Protein AF-A0A7J2R9H6-F1 (afdb_monomer_lite)

pLDDT: mean 81.53, std 14.78, range [45.53, 98.19]

Structure (mmCIF, N/CA/C/O backbone):
data_AF-A0A7J2R9H6-F1
#
_entry.id   AF-A0A7J2R9H6-F1
#
loop_
_atom_site.group_PDB
_atom_site.id
_atom_site.type_symbol
_atom_site.label_atom_id
_atom_site.label_alt_id
_atom_site.label_comp_id
_atom_site.label_asym_id
_atom_site.label_entity_id
_atom_site.label_seq_id
_atom_site.pdbx_PDB_ins_code
_atom_site.Cartn_x
_atom_site.Cartn_y
_atom_site.Cartn_z
_atom_site.occupancy
_atom_site.B_iso_or_equiv
_atom_site.auth_seq_id
_atom_site.auth_comp_id
_atom_site.auth_asym_id
_atom_site.auth_atom_id
_atom_site.pdbx_PDB_model_num
ATOM 1 N N . MET A 1 1 ? 4.363 24.761 -3.396 1.00 45.53 1 MET A N 1
ATOM 2 C CA . MET A 1 1 ? 4.063 24.223 -4.747 1.00 45.53 1 MET A CA 1
ATOM 3 C C . MET A 1 1 ? 5.285 24.283 -5.667 1.00 45.53 1 MET A C 1
ATOM 5 O O . MET A 1 1 ? 5.614 23.245 -6.217 1.00 45.53 1 MET A O 1
ATOM 9 N N . LYS A 1 2 ? 6.004 25.419 -5.772 1.00 48.59 2 LYS A N 1
ATOM 10 C CA . LYS A 1 2 ? 7.290 25.506 -6.504 1.00 48.59 2 LYS A CA 1
ATOM 11 C C . LYS A 1 2 ? 8.355 24.505 -6.014 1.00 48.59 2 LYS A C 1
ATOM 13 O O . LYS A 1 2 ? 8.905 23.803 -6.844 1.00 48.59 2 LYS A O 1
ATOM 18 N N . ASP A 1 3 ? 8.539 24.341 -4.701 1.00 60.97 3 ASP A N 1
ATOM 19 C CA . ASP A 1 3 ? 9.544 23.402 -4.151 1.00 60.97 3 ASP A CA 1
ATOM 20 C C . ASP A 1 3 ? 9.320 21.933 -4.524 1.00 60.97 3 ASP A C 1
ATOM 22 O O . ASP A 1 3 ? 10.272 21.189 -4.732 1.00 60.97 3 ASP A O 1
ATOM 26 N N . TYR A 1 4 ? 8.063 21.505 -4.639 1.00 50.78 4 TYR A N 1
ATOM 27 C CA . TYR A 1 4 ? 7.751 20.121 -4.994 1.00 50.78 4 TYR A CA 1
ATOM 28 C C . TYR A 1 4 ? 8.002 19.844 -6.481 1.00 50.78 4 TYR A C 1
ATOM 30 O O . TYR A 1 4 ? 8.453 18.760 -6.833 1.00 50.78 4 TYR A O 1
ATOM 38 N N . ILE A 1 5 ? 7.754 20.834 -7.347 1.00 61.38 5 ILE A N 1
ATOM 39 C CA . ILE A 1 5 ? 8.058 20.738 -8.780 1.00 61.38 5 ILE A CA 1
ATOM 40 C C . ILE A 1 5 ? 9.573 20.671 -8.980 1.00 61.38 5 ILE A C 1
ATOM 42 O O . ILE A 1 5 ? 10.038 19.767 -9.663 1.00 61.38 5 ILE A O 1
ATOM 46 N N . THR A 1 6 ? 10.339 21.538 -8.310 1.00 70.56 6 THR A N 1
ATOM 47 C CA . THR A 1 6 ? 11.808 21.503 -8.360 1.00 70.56 6 THR A CA 1
ATOM 48 C C . THR A 1 6 ? 12.357 20.167 -7.855 1.00 70.56 6 THR A C 1
ATOM 50 O O . THR A 1 6 ? 13.203 19.567 -8.510 1.00 70.56 6 THR A O 1
ATOM 53 N N . TYR A 1 7 ? 11.823 19.639 -6.746 1.00 65.44 7 TYR A N 1
ATOM 54 C CA . TYR A 1 7 ? 12.193 18.314 -6.243 1.00 65.44 7 TYR A CA 1
ATOM 55 C C . TYR A 1 7 ? 11.901 17.206 -7.266 1.00 65.44 7 TYR A C 1
ATOM 57 O O . TYR A 1 7 ? 12.760 16.365 -7.527 1.00 65.44 7 TYR A O 1
ATOM 65 N N . ILE A 1 8 ? 10.717 17.212 -7.890 1.00 57.75 8 ILE A N 1
ATOM 66 C CA . ILE A 1 8 ? 10.377 16.248 -8.945 1.00 57.75 8 ILE A CA 1
ATOM 67 C C . ILE A 1 8 ? 11.337 16.373 -10.134 1.00 57.75 8 ILE A C 1
ATOM 69 O O . ILE A 1 8 ? 11.801 15.356 -10.641 1.00 57.75 8 ILE A O 1
ATOM 73 N N . GLU A 1 9 ? 11.665 17.586 -10.573 1.00 61.72 9 GLU A N 1
ATOM 74 C CA . GLU A 1 9 ? 12.596 17.821 -11.682 1.00 61.72 9 GLU A CA 1
ATOM 75 C C . GLU A 1 9 ? 14.021 17.338 -11.368 1.00 61.72 9 GLU A C 1
ATOM 77 O O . GLU A 1 9 ? 14.682 16.757 -12.233 1.00 61.72 9 GLU A O 1
ATOM 82 N N . GLU A 1 10 ? 14.486 17.512 -10.129 1.00 68.25 10 GLU A N 1
ATOM 83 C CA . GLU A 1 10 ? 15.773 16.990 -9.659 1.00 68.25 10 GLU A CA 1
ATOM 84 C C . GLU A 1 10 ? 15.791 15.461 -9.625 1.00 68.25 10 GLU A C 1
ATOM 86 O O . GLU A 1 10 ? 16.734 14.845 -10.126 1.00 68.25 10 GLU A O 1
ATOM 91 N N . GLN A 1 11 ? 14.726 14.832 -9.118 1.00 58.81 11 GLN A N 1
ATOM 92 C CA . GLN A 1 11 ? 14.604 13.373 -9.141 1.00 58.81 11 GLN A CA 1
ATOM 93 C C . GLN A 1 11 ? 14.543 12.846 -10.581 1.00 58.81 11 GLN A C 1
ATOM 95 O O . GLN A 1 11 ? 15.250 11.900 -10.923 1.00 58.81 11 GLN A O 1
ATOM 100 N N . LEU A 1 12 ? 13.779 13.494 -11.467 1.00 55.91 12 LEU A N 1
ATOM 101 C CA . LEU A 1 12 ? 13.713 13.134 -12.887 1.00 55.91 12 LEU A CA 1
ATOM 102 C C . LEU A 1 12 ? 15.069 13.269 -13.587 1.00 55.91 12 LEU A C 1
ATOM 104 O O . LEU A 1 12 ? 15.369 12.461 -14.459 1.00 55.91 12 LEU A O 1
ATOM 108 N N . LYS A 1 13 ? 15.906 14.245 -13.218 1.00 61.47 13 LYS A N 1
ATOM 109 C CA . LYS A 1 13 ? 17.279 14.360 -13.736 1.00 61.47 13 LYS A CA 1
ATOM 110 C C . LYS A 1 13 ? 18.171 13.198 -13.307 1.00 61.47 13 LYS A C 1
ATOM 112 O O . LYS A 1 13 ? 18.951 12.722 -14.128 1.00 61.47 13 LYS A O 1
ATOM 117 N N . ILE A 1 14 ? 18.044 12.741 -12.062 1.00 58.41 14 ILE A N 1
ATOM 118 C CA . ILE A 1 14 ? 18.794 11.585 -11.549 1.00 58.41 14 ILE A CA 1
ATOM 119 C C . ILE A 1 14 ? 18.374 10.324 -12.312 1.00 58.41 14 ILE A C 1
ATOM 121 O O . ILE A 1 14 ? 19.224 9.629 -12.858 1.00 58.41 14 ILE A O 1
ATOM 125 N N . PHE A 1 15 ? 17.066 10.094 -12.457 1.00 54.22 15 PHE A N 1
ATOM 126 C CA . PHE A 1 15 ? 16.552 8.935 -13.190 1.00 54.22 15 PHE A CA 1
ATOM 127 C C . PHE A 1 15 ? 16.762 9.024 -14.705 1.00 54.22 15 PHE A C 1
ATOM 129 O O . PHE A 1 15 ? 16.883 7.992 -15.355 1.00 54.22 15 PHE A O 1
ATOM 136 N N . ARG A 1 16 ? 16.847 10.222 -15.297 1.00 57.38 16 ARG A N 1
ATOM 137 C CA . ARG A 1 16 ? 17.083 10.384 -16.742 1.00 57.38 16 ARG A CA 1
ATOM 138 C C . ARG A 1 16 ? 18.348 9.675 -17.196 1.00 57.38 16 ARG A C 1
ATOM 140 O O . ARG A 1 16 ? 18.309 9.029 -18.229 1.00 57.38 16 ARG A O 1
ATOM 147 N N . LYS A 1 17 ? 19.439 9.742 -16.434 1.00 56.94 17 LYS A N 1
ATOM 148 C CA . LYS A 1 17 ? 20.693 9.092 -16.835 1.00 56.94 17 LYS A CA 1
ATOM 149 C C . LYS A 1 17 ? 20.564 7.564 -16.923 1.00 56.94 17 LYS A C 1
ATOM 151 O O . LYS A 1 17 ? 21.199 6.957 -17.775 1.00 56.94 17 LYS A O 1
ATOM 156 N N . ASP A 1 18 ? 19.710 6.979 -16.087 1.00 54.22 18 ASP A N 1
ATOM 157 C CA . ASP A 1 18 ? 19.554 5.526 -15.961 1.00 54.22 18 ASP A CA 1
ATOM 158 C C . ASP A 1 18 ? 18.371 4.969 -16.780 1.00 54.22 18 ASP A C 1
ATOM 160 O O . ASP A 1 18 ? 18.277 3.763 -17.005 1.00 54.22 18 ASP A O 1
ATOM 164 N N . VAL A 1 19 ? 17.462 5.843 -17.230 1.00 57.69 19 VAL A N 1
ATOM 165 C CA . VAL A 1 19 ? 16.227 5.491 -17.958 1.00 57.69 19 VAL A CA 1
ATOM 166 C C . VAL A 1 19 ? 16.272 5.932 -19.430 1.00 57.69 19 VAL A C 1
ATOM 168 O O . VAL A 1 19 ? 15.475 5.449 -20.236 1.00 57.69 19 VAL A O 1
ATOM 171 N N . ASN A 1 20 ? 17.185 6.832 -19.817 1.00 66.00 20 ASN A N 1
ATOM 172 C CA . ASN A 1 20 ? 17.299 7.268 -21.207 1.00 66.00 20 ASN A CA 1
ATOM 173 C C . ASN A 1 20 ? 17.953 6.163 -22.049 1.00 66.00 20 ASN A C 1
ATOM 175 O O . ASN A 1 20 ? 19.130 5.851 -21.899 1.00 66.00 20 ASN A O 1
ATOM 179 N N . VAL A 1 21 ? 17.154 5.553 -22.922 1.00 66.81 21 VAL A N 1
ATOM 180 C CA . VAL A 1 21 ? 17.581 4.465 -23.821 1.00 66.81 21 VAL A CA 1
ATOM 181 C C . VAL A 1 21 ? 18.265 4.993 -25.088 1.00 66.81 21 VAL A C 1
ATOM 183 O O . VAL A 1 21 ? 18.753 4.201 -25.890 1.00 66.81 21 VAL A O 1
ATOM 186 N N . ILE A 1 22 ? 18.271 6.315 -25.277 1.00 71.88 22 ILE A N 1
ATOM 187 C CA . ILE A 1 22 ? 18.869 6.999 -26.424 1.00 71.88 22 ILE A CA 1
ATOM 188 C C . ILE A 1 22 ? 20.270 7.458 -26.033 1.00 71.88 22 ILE A C 1
ATOM 190 O O . ILE A 1 22 ? 20.441 8.190 -25.057 1.00 71.88 22 ILE A O 1
ATOM 194 N N . ASP A 1 23 ? 21.262 7.055 -26.819 1.00 71.06 23 ASP A N 1
ATOM 195 C CA . ASP A 1 23 ? 22.592 7.638 -26.761 1.00 71.06 23 ASP A CA 1
ATOM 196 C C . ASP A 1 23 ? 22.533 9.058 -27.334 1.00 71.06 23 ASP A C 1
ATOM 198 O O . ASP A 1 23 ? 22.311 9.239 -28.528 1.00 71.06 23 ASP A O 1
ATOM 202 N N . GLU A 1 24 ? 22.723 10.081 -26.504 1.00 74.75 24 GLU A N 1
ATOM 203 C CA . GLU A 1 24 ? 22.657 11.481 -26.947 1.00 74.75 24 GLU A CA 1
ATOM 204 C C . GLU A 1 24 ? 23.792 11.861 -27.917 1.00 74.75 24 GLU A C 1
ATOM 206 O O . GLU A 1 24 ? 23.660 12.839 -28.650 1.00 74.75 24 GLU A O 1
ATOM 211 N N . SER A 1 25 ? 24.896 11.104 -27.950 1.00 73.44 25 SER A N 1
ATOM 212 C CA . SER A 1 25 ? 26.048 11.409 -28.807 1.00 73.44 25 SER A CA 1
ATOM 213 C C . SER A 1 25 ? 25.838 11.003 -30.266 1.00 73.44 25 SER A C 1
ATOM 215 O O . SER A 1 25 ? 26.316 11.686 -31.171 1.00 73.44 25 SER A O 1
ATOM 217 N N . ILE A 1 26 ? 25.093 9.921 -30.488 1.00 77.62 26 ILE A N 1
ATOM 218 C CA . ILE A 1 26 ? 24.766 9.386 -31.818 1.00 77.62 26 ILE A CA 1
ATOM 219 C C . ILE A 1 26 ? 23.269 9.490 -32.138 1.00 77.62 26 ILE A C 1
ATOM 221 O O . ILE A 1 26 ? 22.864 9.225 -33.261 1.00 77.62 26 ILE A O 1
ATOM 225 N N . ASN A 1 27 ? 22.458 9.929 -31.172 1.00 80.12 27 ASN A N 1
ATOM 226 C CA . ASN A 1 27 ? 21.002 10.036 -31.244 1.00 80.12 27 ASN A CA 1
ATOM 227 C C . ASN A 1 27 ? 20.312 8.719 -31.657 1.00 80.12 27 ASN A C 1
ATOM 229 O O . ASN A 1 27 ? 19.331 8.722 -32.400 1.00 80.12 27 ASN A O 1
ATOM 233 N N . GLU A 1 28 ? 20.825 7.590 -31.161 1.00 77.94 28 GLU A N 1
ATOM 234 C CA . GLU A 1 28 ? 20.370 6.239 -31.506 1.00 77.94 28 GLU A CA 1
ATOM 235 C C . GLU A 1 28 ? 20.204 5.356 -30.264 1.00 77.94 28 GLU A C 1
ATOM 237 O O . GLU A 1 28 ? 20.811 5.580 -29.216 1.00 77.94 28 GLU A O 1
ATOM 242 N N . VAL A 1 29 ? 19.377 4.316 -30.385 1.00 78.75 29 VAL A N 1
ATOM 243 C CA . VAL A 1 29 ? 19.239 3.267 -29.367 1.00 78.75 29 VAL A CA 1
ATOM 244 C C . VAL A 1 29 ? 20.178 2.124 -29.731 1.00 78.75 29 VAL A C 1
ATOM 246 O O . VAL A 1 29 ? 20.003 1.481 -30.763 1.00 78.75 29 VAL A O 1
ATOM 249 N N . THR A 1 30 ? 21.162 1.838 -28.878 1.00 81.00 30 THR A N 1
ATOM 250 C CA . THR A 1 30 ? 22.117 0.749 -29.130 1.00 81.00 30 THR A CA 1
ATOM 251 C C . THR A 1 30 ? 21.703 -0.548 -28.426 1.00 81.00 30 THR A C 1
ATOM 253 O O . THR A 1 30 ? 21.077 -0.505 -27.359 1.00 81.00 30 THR A O 1
ATOM 256 N N . PRO A 1 31 ? 22.115 -1.728 -28.936 1.00 81.06 31 PRO A N 1
ATOM 257 C CA . PRO A 1 31 ? 21.868 -2.995 -28.250 1.00 81.06 31 PRO A CA 1
ATOM 258 C C . PRO A 1 31 ? 22.438 -3.049 -26.830 1.00 81.06 31 PRO A C 1
ATOM 260 O O . PRO A 1 31 ? 21.831 -3.635 -25.933 1.00 81.06 31 PRO A O 1
ATOM 263 N N . LEU A 1 32 ? 23.596 -2.419 -26.612 1.00 82.69 32 LEU A N 1
ATOM 264 C CA . LEU A 1 32 ? 24.226 -2.330 -25.297 1.00 82.69 32 LEU A CA 1
ATOM 265 C C . LEU A 1 32 ? 23.374 -1.507 -24.322 1.00 82.69 32 LEU A C 1
ATOM 267 O O . LEU A 1 32 ? 23.152 -1.952 -23.193 1.00 82.69 32 LEU A O 1
ATOM 271 N N . LEU A 1 33 ? 22.874 -0.345 -24.755 1.00 79.81 33 LEU A N 1
ATOM 272 C CA . LEU A 1 33 ? 21.996 0.496 -23.939 1.00 79.81 33 LEU A CA 1
ATOM 273 C C . LEU A 1 33 ? 20.700 -0.229 -23.604 1.00 79.81 33 LEU A C 1
ATOM 275 O O . LEU A 1 33 ? 20.328 -0.291 -22.438 1.00 79.81 33 LEU A O 1
ATOM 279 N N . LEU A 1 34 ? 20.072 -0.873 -24.588 1.00 82.19 34 LEU A N 1
ATOM 280 C CA . LEU A 1 34 ? 18.833 -1.607 -24.364 1.00 82.19 34 LEU A CA 1
ATOM 281 C C . LEU A 1 34 ? 19.006 -2.752 -23.352 1.00 82.19 34 LEU A C 1
ATOM 283 O O . LEU A 1 34 ? 18.194 -2.898 -22.438 1.00 82.19 34 LEU A O 1
ATOM 287 N N . ASN A 1 35 ? 20.080 -3.538 -23.474 1.00 81.38 35 ASN A N 1
ATOM 288 C CA . ASN A 1 35 ? 20.386 -4.611 -22.523 1.00 81.38 35 ASN A CA 1
ATOM 289 C C . ASN A 1 35 ? 20.687 -4.068 -21.119 1.00 81.38 35 ASN A C 1
ATOM 291 O O . ASN A 1 35 ? 20.253 -4.649 -20.124 1.00 81.38 35 ASN A O 1
ATOM 295 N N . THR A 1 36 ? 21.385 -2.934 -21.032 1.00 81.88 36 THR A N 1
ATOM 296 C CA . THR A 1 36 ? 21.672 -2.265 -19.757 1.00 81.88 36 THR A CA 1
ATOM 297 C C . THR A 1 36 ? 20.383 -1.761 -19.106 1.00 81.88 36 THR A C 1
ATOM 299 O O . THR A 1 36 ? 20.149 -2.025 -17.927 1.00 81.88 36 THR A O 1
ATOM 302 N N . SER A 1 37 ? 19.491 -1.129 -19.871 1.00 81.19 37 SER A N 1
ATOM 303 C CA . SER A 1 37 ? 18.186 -0.670 -19.387 1.00 81.19 37 SER A CA 1
ATOM 304 C C . SER A 1 37 ? 17.282 -1.828 -18.955 1.00 81.19 37 SER A C 1
ATOM 306 O O . SER A 1 37 ? 16.614 -1.721 -17.930 1.00 81.19 37 SER A O 1
ATOM 308 N N . LEU A 1 38 ? 17.299 -2.967 -19.657 1.00 80.62 38 LEU A N 1
ATOM 309 C CA . LEU A 1 38 ? 16.592 -4.189 -19.239 1.00 80.62 38 LEU A CA 1
ATOM 310 C C . LEU A 1 38 ? 17.155 -4.783 -17.933 1.00 80.62 38 LEU A C 1
ATOM 312 O O . LEU A 1 38 ? 16.397 -5.261 -17.080 1.00 80.62 38 LEU A O 1
ATOM 316 N N . ALA A 1 39 ? 18.474 -4.738 -17.737 1.00 79.19 39 ALA A N 1
ATOM 317 C CA . ALA A 1 39 ? 19.099 -5.181 -16.492 1.00 79.19 39 ALA A CA 1
ATOM 318 C C . ALA A 1 39 ? 18.717 -4.264 -15.314 1.00 79.19 39 ALA A C 1
ATOM 320 O O . ALA A 1 39 ? 18.272 -4.750 -14.270 1.00 79.19 39 ALA A O 1
ATOM 321 N N . ILE A 1 40 ? 18.799 -2.941 -15.504 1.00 79.69 40 ILE A N 1
ATOM 322 C CA . ILE A 1 40 ? 18.372 -1.933 -14.518 1.00 79.69 40 ILE A CA 1
ATOM 323 C C . ILE A 1 40 ? 16.882 -2.093 -14.197 1.00 79.69 40 ILE A C 1
ATOM 325 O O . ILE A 1 40 ? 16.501 -2.077 -13.023 1.00 79.69 40 ILE A O 1
ATOM 329 N N . TYR A 1 41 ? 16.049 -2.335 -15.215 1.00 83.44 41 TYR A N 1
ATOM 330 C CA . TYR A 1 41 ? 14.617 -2.584 -15.060 1.00 83.44 41 TYR A CA 1
ATOM 331 C C . TYR A 1 41 ? 14.318 -3.637 -13.995 1.00 83.44 41 TYR A C 1
ATOM 333 O O . TYR A 1 41 ? 13.502 -3.413 -13.096 1.00 83.44 41 TYR A O 1
ATOM 341 N N . THR A 1 42 ? 15.010 -4.772 -14.079 1.00 80.75 42 THR A N 1
ATOM 342 C CA . THR A 1 42 ? 14.808 -5.918 -13.188 1.00 80.75 42 THR A CA 1
ATOM 343 C C . THR A 1 42 ? 15.195 -5.590 -11.746 1.00 80.75 42 THR A C 1
ATOM 345 O O . THR A 1 42 ? 14.472 -5.946 -10.809 1.00 80.75 42 THR A O 1
ATOM 348 N N . VAL A 1 43 ? 16.304 -4.869 -11.556 1.00 79.81 43 VAL A N 1
ATOM 349 C CA . VAL A 1 43 ? 16.777 -4.441 -10.231 1.00 79.81 43 VAL A CA 1
ATOM 350 C C . VAL A 1 43 ? 15.785 -3.471 -9.591 1.00 79.81 43 VAL A C 1
ATOM 352 O O . VAL A 1 43 ? 15.350 -3.693 -8.460 1.00 79.81 43 VAL A O 1
ATOM 355 N N . VAL A 1 44 ? 15.367 -2.437 -10.325 1.00 80.44 44 VAL A N 1
ATOM 356 C CA . VAL A 1 44 ? 14.411 -1.433 -9.833 1.00 80.44 44 VAL A CA 1
ATOM 357 C C . VAL A 1 44 ? 13.051 -2.067 -9.547 1.00 80.44 44 VAL A C 1
ATOM 359 O O . VAL A 1 44 ? 12.471 -1.817 -8.493 1.00 80.44 44 VAL A O 1
ATOM 362 N N . SER A 1 45 ? 12.566 -2.953 -10.422 1.00 84.25 45 SER A N 1
ATOM 363 C CA . SER A 1 45 ? 11.309 -3.682 -10.210 1.00 84.25 45 SER A CA 1
ATOM 364 C C . SER A 1 45 ? 11.356 -4.526 -8.931 1.00 84.25 45 SER A C 1
ATOM 366 O O . SER A 1 45 ? 10.422 -4.507 -8.127 1.00 84.25 45 SER A O 1
ATOM 368 N N . SER A 1 46 ? 12.475 -5.215 -8.686 1.00 78.50 46 SER A N 1
ATOM 369 C CA . SER A 1 46 ? 12.676 -6.007 -7.468 1.00 78.50 46 SER A CA 1
ATOM 370 C C . SER A 1 46 ? 12.703 -5.129 -6.213 1.00 78.50 46 SER A C 1
ATOM 372 O O . SER A 1 46 ? 12.064 -5.466 -5.215 1.00 78.50 46 SER A O 1
ATOM 374 N N . ALA A 1 47 ? 13.380 -3.979 -6.269 1.00 79.69 47 ALA A N 1
ATOM 375 C CA . ALA A 1 47 ? 13.440 -3.023 -5.165 1.00 79.69 47 ALA A CA 1
ATOM 376 C C . ALA A 1 47 ? 12.061 -2.417 -4.845 1.00 79.69 47 ALA A C 1
ATOM 378 O O . ALA A 1 47 ? 11.648 -2.399 -3.684 1.00 79.69 47 ALA A O 1
ATOM 379 N N . LEU A 1 48 ? 11.314 -1.988 -5.868 1.00 82.31 48 LEU A N 1
ATOM 380 C CA . LEU A 1 48 ? 9.955 -1.463 -5.715 1.00 82.31 48 LEU A CA 1
ATOM 381 C C . LEU A 1 48 ? 9.000 -2.517 -5.139 1.00 82.31 48 LEU A C 1
ATOM 383 O O . LEU A 1 48 ? 8.198 -2.213 -4.256 1.00 82.31 48 LEU A O 1
ATOM 387 N N . ASN A 1 49 ? 9.114 -3.772 -5.583 1.00 87.31 49 ASN A N 1
ATOM 388 C CA . ASN A 1 49 ? 8.334 -4.876 -5.029 1.00 87.31 49 ASN A CA 1
ATOM 389 C C . ASN A 1 49 ? 8.674 -5.143 -3.559 1.00 87.31 49 ASN A C 1
ATOM 391 O O . ASN A 1 49 ? 7.766 -5.306 -2.742 1.00 87.31 49 ASN A O 1
ATOM 395 N N . ALA A 1 50 ? 9.959 -5.162 -3.200 1.00 82.00 50 ALA A N 1
ATOM 396 C CA . ALA A 1 50 ? 10.385 -5.328 -1.813 1.00 82.00 50 ALA A CA 1
ATOM 397 C C . ALA A 1 50 ? 9.829 -4.207 -0.919 1.00 82.00 50 ALA A C 1
ATOM 399 O O . ALA A 1 50 ? 9.273 -4.484 0.149 1.00 82.00 50 ALA A O 1
ATOM 400 N N . GLU A 1 51 ? 9.897 -2.957 -1.383 1.00 83.50 51 GLU A N 1
ATOM 401 C CA . GLU A 1 51 ? 9.353 -1.803 -0.668 1.00 83.50 51 GLU A CA 1
ATOM 402 C C . GLU A 1 51 ? 7.832 -1.891 -0.505 1.00 83.50 51 GLU A C 1
ATOM 404 O O . GLU A 1 51 ? 7.303 -1.685 0.591 1.00 83.50 51 GLU A O 1
ATOM 409 N N . TYR A 1 52 ? 7.118 -2.277 -1.565 1.00 91.75 52 TYR A N 1
ATOM 410 C CA . TYR A 1 52 ? 5.675 -2.489 -1.516 1.00 91.75 52 TYR A CA 1
ATOM 411 C C . TYR A 1 52 ? 5.294 -3.542 -0.468 1.00 91.75 52 TYR A C 1
ATOM 413 O O . TYR A 1 52 ? 4.402 -3.308 0.353 1.00 91.75 52 TYR A O 1
ATOM 421 N N . GLN A 1 53 ? 5.984 -4.689 -0.443 1.00 91.31 53 GLN A N 1
ATOM 422 C CA . GLN A 1 53 ? 5.714 -5.739 0.544 1.00 91.31 53 GLN A CA 1
ATOM 423 C C . GLN A 1 53 ? 6.042 -5.283 1.968 1.00 91.31 53 GLN A C 1
ATOM 425 O O . GLN A 1 53 ? 5.287 -5.587 2.896 1.00 91.31 53 GLN A O 1
ATOM 430 N N . ARG A 1 54 ? 7.120 -4.508 2.149 1.00 91.38 54 ARG A N 1
ATOM 431 C CA . ARG A 1 54 ? 7.474 -3.905 3.440 1.00 91.38 54 ARG A CA 1
ATOM 432 C C . ARG A 1 54 ? 6.351 -3.003 3.948 1.00 91.38 54 ARG A C 1
ATOM 434 O O . ARG A 1 54 ? 5.866 -3.215 5.058 1.00 91.38 54 ARG A O 1
ATOM 441 N N . LYS A 1 55 ? 5.874 -2.071 3.117 1.00 87.69 55 LYS A N 1
ATOM 442 C CA . LYS A 1 55 ? 4.784 -1.145 3.467 1.00 87.69 55 LYS A CA 1
ATOM 443 C C . LYS A 1 55 ? 3.459 -1.860 3.705 1.00 87.69 55 LYS A C 1
ATOM 445 O O . LYS A 1 55 ? 2.749 -1.553 4.659 1.00 87.69 55 LYS A O 1
ATOM 450 N N . LYS A 1 56 ? 3.152 -2.883 2.907 1.00 95.06 56 LYS A N 1
ATOM 451 C CA . LYS A 1 56 ? 1.978 -3.741 3.113 1.00 95.06 56 LYS A CA 1
ATOM 452 C C . LYS A 1 56 ? 2.029 -4.472 4.460 1.00 95.06 56 LYS A C 1
ATOM 454 O O . LYS A 1 56 ? 1.011 -4.554 5.149 1.00 95.06 56 LYS A O 1
ATOM 459 N N . LYS A 1 57 ? 3.192 -5.005 4.847 1.00 96.69 57 LYS A N 1
ATOM 460 C CA . LYS A 1 57 ? 3.390 -5.666 6.148 1.00 96.69 57 LYS A CA 1
ATOM 461 C C . LYS A 1 57 ? 3.258 -4.679 7.310 1.00 96.69 57 LYS A C 1
ATOM 463 O O . LYS A 1 57 ? 2.623 -5.010 8.311 1.00 96.69 57 LYS A O 1
ATOM 468 N N . GLU A 1 58 ? 3.841 -3.493 7.171 1.00 94.69 58 GLU A N 1
ATOM 469 C CA . GLU A 1 58 ? 3.772 -2.412 8.158 1.00 94.69 58 GLU A CA 1
ATOM 470 C C . GLU A 1 58 ? 2.316 -2.002 8.414 1.00 94.69 58 GLU A C 1
ATOM 472 O O . GLU A 1 58 ? 1.835 -2.123 9.540 1.00 94.69 58 GLU A O 1
ATOM 477 N N . LEU A 1 59 ? 1.574 -1.674 7.352 1.00 96.81 59 LEU A N 1
ATOM 478 C CA . LEU A 1 59 ? 0.147 -1.361 7.424 1.00 96.81 59 LEU A CA 1
ATOM 479 C C . LEU A 1 59 ? -0.658 -2.475 8.100 1.00 96.81 59 LEU A C 1
ATOM 481 O O . LEU A 1 59 ? -1.481 -2.206 8.970 1.00 96.81 59 LEU A O 1
ATOM 485 N N . ARG A 1 60 ? -0.424 -3.739 7.719 1.00 97.62 60 ARG A N 1
ATOM 486 C CA . ARG A 1 60 ? -1.139 -4.878 8.312 1.00 97.62 60 ARG A CA 1
ATOM 487 C C . ARG A 1 60 ? -0.877 -4.985 9.813 1.00 97.62 60 ARG A C 1
ATOM 489 O O . ARG A 1 60 ? -1.806 -5.243 10.569 1.00 97.62 60 ARG A O 1
ATOM 496 N N . THR A 1 61 ? 0.369 -4.782 10.235 1.00 97.81 61 THR A N 1
ATOM 497 C CA . THR A 1 61 ? 0.754 -4.805 11.652 1.00 97.81 61 THR A CA 1
ATOM 498 C C . THR A 1 61 ? 0.047 -3.697 12.428 1.00 97.81 61 THR A C 1
ATOM 500 O O . THR A 1 61 ? -0.602 -3.976 13.432 1.00 97.81 61 THR A O 1
ATOM 503 N N . VAL A 1 62 ? 0.110 -2.458 11.934 1.00 97.62 62 VAL A N 1
ATOM 504 C CA . VAL A 1 62 ? -0.537 -1.303 12.577 1.00 97.62 62 VAL A CA 1
ATOM 505 C C . VAL A 1 62 ? -2.053 -1.482 12.625 1.00 97.62 62 VAL A C 1
ATOM 507 O O . VAL A 1 62 ? -2.657 -1.246 13.665 1.00 97.62 62 VAL A O 1
ATOM 510 N N . ASN A 1 63 ? -2.670 -1.976 11.549 1.00 97.94 63 ASN A N 1
ATOM 511 C CA . ASN A 1 63 ? -4.105 -2.246 11.529 1.00 97.94 63 ASN A CA 1
ATOM 512 C C . ASN A 1 63 ? -4.497 -3.319 12.548 1.00 97.94 63 ASN A C 1
ATOM 514 O O . ASN A 1 63 ? -5.482 -3.143 13.250 1.00 97.94 63 ASN A O 1
ATOM 518 N N . ASN A 1 64 ? -3.724 -4.398 12.681 1.00 98.19 64 ASN A N 1
ATOM 519 C CA . ASN A 1 64 ? -3.992 -5.414 13.700 1.00 98.19 64 ASN A CA 1
ATOM 520 C C . ASN A 1 64 ? -3.906 -4.833 15.120 1.00 98.19 64 ASN A C 1
ATOM 522 O O . ASN A 1 64 ? -4.767 -5.121 15.947 1.00 98.19 64 ASN A O 1
ATOM 526 N N . ASN A 1 65 ? -2.904 -3.992 15.388 1.00 97.88 65 ASN A N 1
ATOM 527 C CA . ASN A 1 65 ? -2.757 -3.327 16.684 1.00 97.88 65 ASN A CA 1
ATOM 528 C C . ASN A 1 65 ? -3.931 -2.382 16.963 1.00 97.88 65 ASN A C 1
ATOM 530 O O . ASN A 1 65 ? -4.488 -2.404 18.059 1.00 97.88 65 ASN A O 1
ATOM 534 N N . PHE A 1 66 ? -4.351 -1.607 15.960 1.00 97.94 66 PHE A N 1
ATOM 535 C CA . PHE A 1 66 ? -5.528 -0.751 16.055 1.00 97.94 66 PHE A CA 1
ATOM 536 C C . PHE A 1 66 ? -6.802 -1.559 16.327 1.00 97.94 66 PHE A C 1
ATOM 538 O O . PHE A 1 66 ? -7.557 -1.188 17.217 1.00 97.94 66 PHE A O 1
ATOM 545 N N . GLN A 1 67 ? -7.037 -2.668 15.615 1.00 98.00 67 GLN A N 1
ATOM 546 C CA . GLN A 1 67 ? -8.212 -3.519 15.849 1.00 98.00 67 GLN A CA 1
ATOM 547 C C . GLN A 1 67 ? -8.200 -4.114 17.259 1.00 98.00 67 GLN A C 1
ATOM 549 O O . GLN A 1 67 ? -9.209 -4.055 17.948 1.00 98.00 67 GLN A O 1
ATOM 554 N N . SER A 1 68 ? -7.047 -4.600 17.731 1.00 97.94 68 SER A N 1
ATOM 555 C CA . SER A 1 68 ? -6.917 -5.107 19.102 1.00 97.94 68 SER A CA 1
ATOM 556 C C . SER A 1 68 ? -7.235 -4.029 20.140 1.00 97.94 68 SER A C 1
ATOM 558 O O . SER A 1 68 ? -7.960 -4.292 21.097 1.00 97.94 68 SER A O 1
ATOM 560 N N . TRP A 1 69 ? -6.708 -2.816 19.948 1.00 97.81 69 TRP A N 1
ATOM 561 C CA . TRP A 1 69 ? -6.999 -1.675 20.813 1.00 97.81 69 TRP A CA 1
ATOM 562 C C . TRP A 1 69 ? -8.486 -1.299 20.764 1.00 97.81 69 TRP A C 1
ATOM 564 O O . TRP A 1 69 ? -9.114 -1.094 21.801 1.00 97.81 69 TRP A O 1
ATOM 574 N N . TRP A 1 70 ? -9.068 -1.249 19.566 1.00 96.81 70 TRP A N 1
ATOM 575 C CA . TRP A 1 70 ? -10.468 -0.905 19.348 1.00 96.81 70 TRP A CA 1
ATOM 576 C C . TRP A 1 70 ? -11.410 -1.905 20.017 1.00 96.81 70 TRP A C 1
ATOM 578 O O . TRP A 1 70 ? -12.323 -1.495 20.730 1.00 96.81 70 TRP A O 1
ATOM 588 N N . ASP A 1 71 ? -11.165 -3.203 19.841 1.00 97.06 71 ASP A N 1
ATOM 589 C CA . ASP A 1 71 ? -11.972 -4.274 20.426 1.00 97.06 71 ASP A CA 1
ATOM 590 C C . ASP A 1 71 ? -11.918 -4.245 21.957 1.00 97.06 71 ASP A C 1
ATOM 592 O O . ASP A 1 71 ? -12.953 -4.362 22.622 1.00 97.06 71 ASP A O 1
ATOM 596 N N . GLU A 1 72 ? -10.730 -4.025 22.527 1.00 97.06 72 GLU A N 1
ATOM 597 C CA . GLU A 1 72 ? -10.554 -3.878 23.971 1.00 97.06 72 GLU A CA 1
ATOM 598 C C . GLU A 1 72 ? -11.376 -2.698 24.506 1.00 97.06 72 GLU A C 1
ATOM 600 O O . GLU A 1 72 ? -12.203 -2.868 25.411 1.00 97.06 72 GLU A O 1
ATOM 605 N N . LYS A 1 73 ? -11.203 -1.506 23.917 1.00 96.69 73 LYS A N 1
ATOM 606 C CA . LYS A 1 73 ? -11.945 -0.309 24.331 1.00 96.69 73 LYS A CA 1
ATOM 607 C C . LYS A 1 73 ? -13.445 -0.484 24.131 1.00 96.69 73 LYS A C 1
ATOM 609 O O . LYS A 1 73 ? -14.220 -0.130 25.016 1.00 96.69 73 LYS A O 1
ATOM 614 N N . TYR A 1 74 ? -13.864 -1.103 23.031 1.00 96.44 74 TYR A N 1
ATOM 615 C CA . TYR A 1 74 ? -15.272 -1.332 22.734 1.00 96.44 74 TYR A CA 1
ATOM 616 C C . TYR A 1 74 ? -15.934 -2.228 23.778 1.00 96.44 74 TYR A C 1
ATOM 618 O O . TYR A 1 74 ? -17.033 -1.923 24.238 1.00 96.44 74 TYR A O 1
ATOM 626 N N . ILE A 1 75 ? -15.273 -3.309 24.199 1.00 95.00 75 ILE A N 1
ATOM 627 C CA . ILE A 1 75 ? -15.804 -4.202 25.236 1.00 95.00 75 ILE A CA 1
ATOM 628 C C . ILE A 1 75 ? -15.940 -3.465 26.571 1.00 95.00 75 ILE A C 1
ATOM 630 O O . ILE A 1 75 ? -16.972 -3.604 27.235 1.00 95.00 75 ILE A O 1
ATOM 634 N N . ILE A 1 76 ? -14.934 -2.674 26.953 1.00 94.75 76 ILE A N 1
ATOM 635 C CA . ILE A 1 76 ? -14.955 -1.885 28.192 1.00 94.75 76 ILE A CA 1
ATOM 636 C C . ILE A 1 76 ? -16.118 -0.886 28.161 1.00 94.75 76 ILE A C 1
ATOM 638 O O . ILE A 1 76 ? -16.962 -0.892 29.061 1.00 94.75 76 ILE A O 1
ATOM 642 N N . THR A 1 77 ? -16.222 -0.084 27.099 1.00 94.69 77 THR A N 1
ATOM 643 C CA . THR A 1 77 ? -17.279 0.924 26.948 1.00 94.69 77 THR A CA 1
ATOM 644 C C . THR A 1 77 ? -18.660 0.277 26.855 1.00 94.69 77 THR A C 1
ATOM 646 O O . THR A 1 77 ? -19.588 0.720 27.529 1.00 94.69 77 THR A O 1
ATOM 649 N N . ARG A 1 78 ? -18.813 -0.832 26.119 1.00 94.31 78 ARG A N 1
ATOM 650 C CA . ARG A 1 78 ? -20.078 -1.579 26.043 1.00 94.31 78 ARG A CA 1
ATOM 651 C C . ARG A 1 78 ? -20.531 -2.065 27.416 1.00 94.31 78 ARG A C 1
ATOM 653 O O . ARG A 1 78 ? -21.701 -1.899 27.737 1.00 94.31 78 ARG A O 1
ATOM 660 N N . ARG A 1 79 ? -19.646 -2.670 28.216 1.00 93.50 79 ARG A N 1
ATOM 661 C CA . ARG A 1 79 ? -19.998 -3.172 29.559 1.00 93.50 79 ARG A CA 1
ATOM 662 C C . ARG A 1 79 ? -20.359 -2.041 30.521 1.00 93.50 79 ARG A C 1
ATOM 664 O O . ARG A 1 79 ? -21.221 -2.227 31.372 1.00 93.50 79 ARG A O 1
ATOM 671 N N . ARG A 1 80 ? -19.721 -0.876 30.368 1.00 94.00 80 ARG A N 1
ATOM 672 C CA . ARG A 1 80 ? -20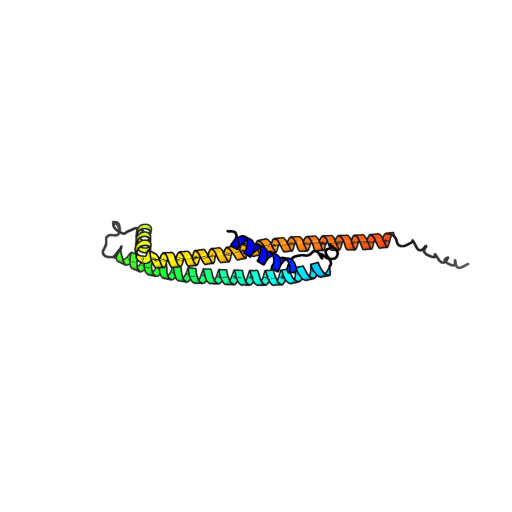.028 0.339 31.136 1.00 94.00 80 ARG A CA 1
ATOM 673 C C . ARG A 1 80 ? -21.406 0.906 30.785 1.00 94.00 80 ARG A C 1
ATOM 675 O O . ARG A 1 80 ? -22.155 1.264 31.686 1.00 94.00 80 ARG A O 1
ATOM 682 N N . LEU A 1 81 ? -21.723 1.005 29.494 1.00 93.25 81 LEU A N 1
ATOM 683 C CA . LEU A 1 81 ? -22.952 1.640 29.005 1.00 93.25 81 LEU A CA 1
ATOM 684 C C . LEU A 1 81 ? -24.169 0.706 29.024 1.00 93.25 81 LEU A C 1
ATOM 686 O O . LEU A 1 81 ? -25.279 1.153 29.295 1.00 93.25 81 LEU A O 1
ATOM 690 N N . ASN A 1 82 ? -23.956 -0.589 28.784 1.00 94.00 82 ASN A N 1
ATOM 691 C CA . ASN A 1 82 ? -24.977 -1.634 28.818 1.00 94.00 82 ASN A CA 1
ATOM 692 C C . ASN A 1 82 ? -24.627 -2.667 29.900 1.00 94.00 82 ASN A C 1
ATOM 694 O O . ASN A 1 82 ? -24.210 -3.781 29.564 1.00 94.00 82 ASN A O 1
ATOM 698 N N . PRO A 1 83 ? -24.752 -2.317 31.191 1.00 91.12 83 PRO A N 1
ATOM 699 C CA . PRO A 1 83 ? -24.505 -3.269 32.262 1.00 91.12 83 PRO A CA 1
ATOM 700 C C . PRO A 1 83 ? -25.553 -4.388 32.233 1.00 91.12 83 PRO A C 1
ATOM 702 O O . PRO A 1 83 ? -26.708 -4.163 31.869 1.00 91.12 83 PRO A O 1
ATOM 705 N N . ASP A 1 84 ? -25.177 -5.588 32.678 1.00 87.38 84 ASP A N 1
ATOM 706 C CA . ASP A 1 84 ? -26.073 -6.758 32.683 1.00 87.38 84 ASP A CA 1
ATOM 707 C C . ASP A 1 84 ? -27.308 -6.569 33.584 1.00 87.38 84 ASP A C 1
ATOM 709 O O . ASP A 1 84 ? -28.325 -7.237 33.408 1.00 87.38 84 ASP A O 1
ATOM 713 N N . SER A 1 85 ? -27.243 -5.623 34.526 1.00 89.44 85 SER A N 1
ATOM 714 C CA . SER A 1 85 ? -28.369 -5.212 35.367 1.00 89.44 85 SER A CA 1
ATOM 715 C C . SER A 1 85 ? -29.408 -4.353 34.634 1.00 89.44 85 SER A C 1
ATOM 717 O O . SER A 1 85 ? -30.531 -4.210 35.121 1.00 89.44 85 SER A O 1
ATOM 719 N N . ALA A 1 86 ? -29.072 -3.771 33.476 1.00 87.69 86 ALA A N 1
ATOM 720 C CA . ALA A 1 86 ? -29.983 -2.931 32.709 1.00 87.69 86 ALA A CA 1
ATOM 721 C C . ALA A 1 86 ? -30.900 -3.772 31.798 1.00 87.69 86 ALA A C 1
ATOM 723 O O . ALA A 1 86 ? -30.424 -4.673 31.098 1.00 87.69 86 ALA A O 1
ATOM 724 N N . PRO A 1 87 ? -32.208 -3.450 31.714 1.00 89.56 87 PRO A N 1
ATOM 725 C CA . PRO A 1 87 ? -33.114 -4.099 30.772 1.00 89.56 87 PRO A CA 1
ATOM 726 C C . PRO A 1 87 ? -32.623 -3.961 29.328 1.00 89.56 87 PRO A C 1
ATOM 728 O O . PRO A 1 87 ? -32.316 -2.856 28.880 1.00 89.56 87 PRO A O 1
ATOM 731 N N . LYS A 1 88 ? -32.644 -5.062 28.566 1.00 87.88 88 LYS A N 1
ATOM 732 C CA . LYS A 1 88 ? -32.169 -5.103 27.169 1.00 87.88 88 LYS A CA 1
ATOM 733 C C . LYS A 1 88 ? -32.821 -4.063 26.253 1.00 87.88 88 LYS A C 1
ATOM 735 O O . LYS A 1 88 ? -32.177 -3.577 25.336 1.00 87.88 88 LYS A O 1
ATOM 740 N N . ALA A 1 89 ? -34.076 -3.689 26.511 1.00 88.38 89 ALA A N 1
ATOM 741 C CA . ALA A 1 89 ? -34.788 -2.667 25.738 1.00 88.38 89 ALA A CA 1
ATOM 742 C C . ALA A 1 89 ? -34.182 -1.254 25.864 1.00 88.38 89 ALA A C 1
ATOM 744 O O . ALA A 1 89 ? -34.485 -0.391 25.050 1.00 88.38 89 ALA A O 1
ATOM 745 N N . LYS A 1 90 ? -33.350 -1.013 26.885 1.00 89.69 90 LYS A N 1
ATOM 746 C CA . LYS A 1 90 ? -32.646 0.257 27.112 1.00 89.69 90 LYS A CA 1
ATOM 747 C C . LYS A 1 90 ? -31.175 0.200 26.702 1.00 89.69 90 LYS A C 1
ATOM 749 O O . LYS A 1 90 ? -30.442 1.145 26.971 1.00 89.69 90 LYS A O 1
ATOM 754 N N . TRP A 1 91 ? -30.726 -0.913 26.124 1.00 92.62 91 TRP A N 1
ATOM 755 C CA . TRP A 1 91 ? -29.342 -1.042 25.700 1.00 92.62 91 TRP A CA 1
ATOM 756 C C . TRP A 1 91 ? -29.064 -0.104 24.535 1.00 92.62 91 TRP A C 1
ATOM 758 O O . TRP A 1 91 ? -29.789 -0.106 23.541 1.00 92.62 91 TRP A O 1
ATOM 768 N N . LEU A 1 92 ? -27.973 0.645 24.651 1.00 92.44 92 LEU A N 1
ATOM 769 C CA . LEU A 1 92 ? -27.443 1.427 23.550 1.00 92.44 92 LEU A CA 1
ATOM 770 C C . LEU A 1 92 ? -27.043 0.504 22.405 1.00 92.44 92 LEU A C 1
ATOM 772 O O . LEU A 1 92 ? -26.504 -0.595 22.602 1.00 92.44 92 LEU A O 1
ATOM 776 N N . SER A 1 93 ? -27.301 0.981 21.198 1.00 94.31 93 SER A N 1
ATOM 777 C CA . SER A 1 93 ? -26.918 0.316 19.966 1.00 94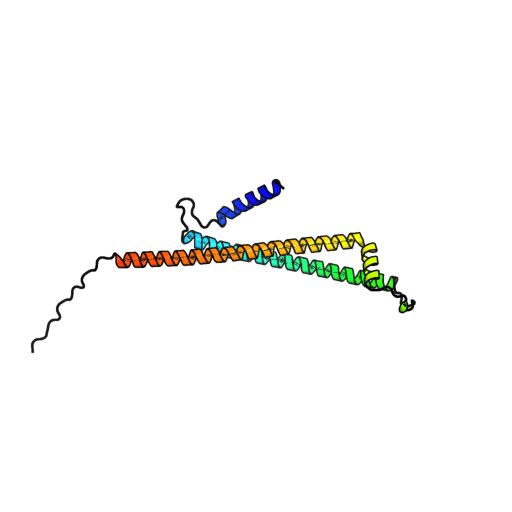.31 93 SER A CA 1
ATOM 778 C C . SER A 1 93 ? -25.400 0.322 19.775 1.00 94.31 93 SER A C 1
ATOM 780 O O . SER A 1 93 ? -24.656 1.099 20.377 1.00 94.31 93 SER A O 1
ATOM 782 N N . LYS A 1 94 ? -24.919 -0.530 18.862 1.00 93.75 94 LYS A N 1
ATOM 783 C CA . LYS A 1 94 ? -23.502 -0.554 18.476 1.00 93.75 94 LYS A CA 1
ATOM 784 C C . LYS A 1 94 ? -23.009 0.827 18.022 1.00 93.75 94 LYS A C 1
ATOM 786 O O . LYS A 1 94 ? -21.927 1.230 18.431 1.00 93.75 94 LYS A O 1
ATOM 791 N N . GLY A 1 95 ? -23.800 1.545 17.223 1.00 95.25 95 GLY A N 1
ATOM 792 C CA . GLY A 1 95 ? -23.421 2.861 16.700 1.00 95.25 95 GLY A CA 1
ATOM 793 C C . GLY A 1 95 ? -23.280 3.928 17.788 1.00 95.25 95 GLY A C 1
ATOM 794 O O . GLY A 1 95 ? -22.345 4.726 17.742 1.00 95.25 95 GLY A O 1
ATOM 795 N N . GLU A 1 96 ? -24.154 3.915 18.795 1.00 94.44 96 GLU A N 1
ATOM 796 C CA . GLU A 1 96 ? -24.075 4.833 19.941 1.00 94.44 96 GLU A CA 1
ATOM 797 C C . GLU A 1 96 ? -22.841 4.549 20.801 1.00 94.44 96 GLU A C 1
ATOM 799 O O . GLU A 1 96 ? -22.097 5.471 21.127 1.00 94.44 96 GLU A O 1
ATOM 804 N N . ILE A 1 97 ? -22.555 3.272 21.080 1.00 94.88 97 ILE A N 1
ATOM 805 C CA . ILE A 1 97 ? -21.355 2.862 21.826 1.00 94.88 97 ILE A CA 1
ATOM 806 C C . ILE A 1 97 ? -20.080 3.276 21.081 1.00 94.88 97 ILE A C 1
ATOM 808 O O . ILE A 1 97 ? -19.154 3.801 21.691 1.00 94.88 97 ILE A O 1
ATOM 812 N N . GLU A 1 98 ? -20.015 3.066 19.763 1.00 94.88 98 GLU A N 1
ATOM 813 C CA . GLU A 1 98 ? -18.859 3.495 18.968 1.00 94.88 98 GLU A CA 1
ATOM 814 C C . GLU A 1 98 ? -18.710 5.020 18.917 1.00 94.88 98 GLU A C 1
ATOM 816 O O . GLU A 1 98 ? -17.592 5.525 18.826 1.00 94.88 98 GLU A O 1
ATOM 821 N N . SER A 1 99 ? -19.819 5.762 18.937 1.00 95.06 99 SER A N 1
ATOM 822 C CA . SER A 1 99 ? -19.795 7.229 18.944 1.00 95.06 99 SER A CA 1
ATOM 823 C C . SER A 1 99 ? -19.247 7.753 20.266 1.00 95.06 99 SER A C 1
ATOM 825 O O . SER A 1 99 ? -18.366 8.610 20.259 1.00 95.06 99 SER A O 1
ATOM 827 N N . GLU A 1 100 ? -19.692 7.170 21.380 1.00 95.00 100 GLU A N 1
ATOM 828 C CA . GLU A 1 100 ? -19.167 7.476 22.709 1.00 95.00 100 GLU A CA 1
ATOM 829 C C . GLU A 1 100 ? -17.682 7.116 22.816 1.00 95.00 100 GLU A C 1
ATOM 831 O O . GLU A 1 100 ? -16.877 7.911 23.287 1.00 95.00 100 GLU A O 1
ATOM 836 N N . LEU A 1 101 ? -17.281 5.956 22.291 1.00 95.31 101 LEU A N 1
ATOM 837 C CA . LEU A 1 101 ? -15.884 5.527 22.282 1.00 95.31 101 LEU A CA 1
ATOM 838 C C . LEU A 1 101 ? -14.992 6.461 21.449 1.00 95.31 101 LEU A C 1
ATOM 840 O O . LEU A 1 101 ? -13.890 6.801 21.877 1.00 95.31 101 LEU A O 1
ATOM 844 N N . ARG A 1 102 ? -15.465 6.925 20.283 1.00 94.62 102 ARG A N 1
ATOM 845 C CA . ARG A 1 102 ? -14.755 7.931 19.470 1.00 94.62 102 ARG A CA 1
ATOM 846 C C . ARG A 1 102 ? -14.664 9.287 20.158 1.00 94.62 102 ARG A C 1
ATOM 848 O O . ARG A 1 102 ? -13.716 10.020 19.897 1.00 94.62 102 ARG A O 1
ATOM 855 N N . TYR A 1 103 ? -15.645 9.638 20.982 1.00 95.00 103 TYR A N 1
ATOM 856 C CA . TYR A 1 103 ? -15.615 10.865 21.764 1.00 95.00 103 TYR A CA 1
ATOM 857 C C . TYR A 1 103 ? -14.622 10.753 22.931 1.00 95.00 103 TYR A C 1
ATOM 859 O O . TYR A 1 103 ? -13.761 11.618 23.080 1.00 95.00 103 TYR A O 1
ATOM 867 N N . GLU A 1 104 ? -14.691 9.658 23.692 1.00 96.06 104 GLU A N 1
ATOM 868 C CA . GLU A 1 104 ? -13.852 9.378 24.865 1.00 96.06 104 GLU A CA 1
ATOM 869 C C . GLU A 1 104 ? -12.365 9.253 24.489 1.00 96.06 104 GLU A C 1
ATOM 871 O O . GLU A 1 104 ? -11.518 9.893 25.106 1.00 96.06 104 GLU A O 1
ATOM 876 N N . TYR A 1 105 ? -12.050 8.502 23.428 1.00 96.38 105 TYR A N 1
ATOM 877 C CA . TYR A 1 105 ? -10.677 8.234 22.969 1.00 96.38 105 TYR A CA 1
ATOM 878 C C . TYR A 1 105 ? -10.329 8.991 21.684 1.00 96.38 105 TYR A C 1
ATOM 880 O O . TYR A 1 105 ? -9.622 8.482 20.810 1.00 96.38 105 TYR A O 1
ATOM 888 N N . LYS A 1 106 ? -10.867 10.205 21.518 1.00 96.31 106 LYS A N 1
ATOM 889 C CA . LYS A 1 106 ? -10.754 10.976 20.269 1.00 96.31 106 LYS A CA 1
ATOM 890 C C . LYS A 1 106 ? -9.313 11.147 19.800 1.00 96.31 106 LYS A C 1
ATOM 892 O O . LYS A 1 106 ? -9.048 11.043 18.603 1.00 96.31 106 LYS A O 1
ATOM 897 N N . LYS A 1 107 ? -8.397 11.456 20.719 1.00 96.56 107 LYS A N 1
ATOM 898 C CA . LYS A 1 107 ? -7.005 11.765 20.384 1.00 96.56 107 LYS A CA 1
ATOM 899 C C . LYS A 1 107 ? -6.292 10.521 19.857 1.00 96.56 107 LYS A C 1
ATOM 901 O O . LYS A 1 107 ? -5.796 10.542 18.737 1.00 96.56 107 LYS A O 1
ATOM 906 N N . GLU A 1 108 ? -6.329 9.434 20.617 1.00 96.56 108 GLU A N 1
ATOM 907 C CA . GLU A 1 108 ? -5.718 8.156 20.259 1.00 96.56 108 GLU A CA 1
ATOM 908 C C . GLU A 1 108 ? -6.340 7.584 18.985 1.00 96.56 108 GLU A C 1
ATOM 910 O O . GLU A 1 108 ? -5.634 7.100 18.104 1.00 96.56 108 GLU A O 1
ATOM 915 N N . TYR A 1 109 ? -7.665 7.685 18.842 1.00 96.44 109 TYR A N 1
ATOM 916 C CA . TYR A 1 109 ? -8.348 7.265 17.624 1.00 96.44 109 TYR A CA 1
ATOM 917 C C . TYR A 1 109 ? -7.842 8.032 16.399 1.00 96.44 109 TYR A C 1
ATOM 919 O O . TYR A 1 109 ? -7.547 7.419 15.374 1.00 96.44 109 TYR A O 1
ATOM 927 N N . LEU A 1 110 ? -7.719 9.359 16.491 1.00 96.69 110 LEU A N 1
ATOM 928 C CA . LEU A 1 110 ? -7.189 10.173 15.397 1.00 96.69 110 LEU A CA 1
ATOM 929 C C . LEU A 1 110 ? -5.730 9.831 15.083 1.00 96.69 110 LEU A C 1
ATOM 931 O O . LEU A 1 110 ? -5.382 9.735 13.912 1.00 96.69 110 LEU A O 1
ATOM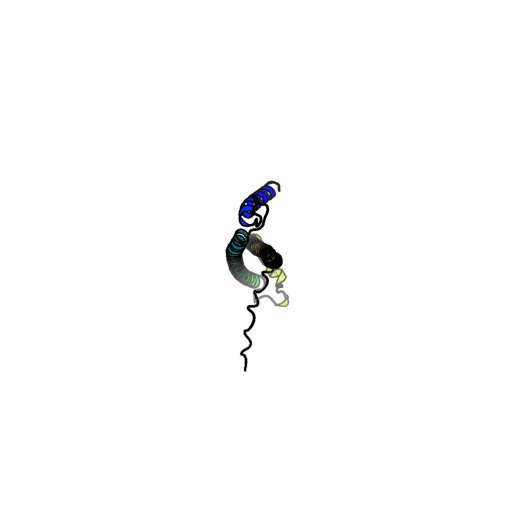 935 N N . GLU A 1 111 ? -4.893 9.593 16.093 1.00 96.94 111 GLU A N 1
ATOM 936 C CA . GLU A 1 111 ? -3.500 9.167 15.898 1.00 96.94 111 GLU A CA 1
ATOM 937 C C . GLU A 1 111 ? -3.415 7.834 15.138 1.00 96.94 111 GLU A C 1
ATOM 939 O O . GLU A 1 111 ? -2.679 7.727 14.151 1.00 96.94 111 GLU A O 1
ATOM 944 N N . TRP A 1 112 ? -4.226 6.842 15.522 1.00 97.25 112 TRP A N 1
ATOM 945 C CA . TRP A 1 112 ? -4.325 5.576 14.793 1.00 97.25 112 TRP A CA 1
ATOM 946 C C . TRP A 1 112 ? -4.807 5.769 13.358 1.00 97.25 112 TRP A C 1
ATOM 948 O O . TRP A 1 112 ? -4.227 5.197 12.435 1.00 97.25 112 TRP A O 1
ATOM 958 N N . ARG A 1 113 ? -5.860 6.571 13.155 1.00 96.75 113 ARG A N 1
ATOM 959 C CA . ARG A 1 113 ? -6.425 6.832 11.826 1.00 96.75 113 ARG A CA 1
ATOM 960 C C . ARG A 1 113 ? -5.422 7.511 10.906 1.00 96.75 113 ARG A C 1
ATOM 962 O O . ARG A 1 113 ? -5.205 7.004 9.813 1.00 96.75 113 ARG A O 1
ATOM 969 N N . ASN A 1 114 ? -4.766 8.567 11.377 1.00 96.81 114 ASN A N 1
ATOM 970 C CA . ASN A 1 114 ? -3.744 9.273 10.608 1.00 96.81 114 ASN A CA 1
ATOM 971 C C . ASN A 1 114 ? -2.603 8.326 10.219 1.00 96.81 114 ASN A C 1
ATOM 973 O O . ASN A 1 114 ? -2.239 8.249 9.053 1.00 96.81 114 ASN A O 1
ATOM 977 N N . THR A 1 115 ? -2.112 7.524 11.169 1.00 96.19 115 THR A N 1
ATOM 978 C CA . THR A 1 115 ? -1.036 6.555 10.903 1.00 96.19 115 THR A CA 1
ATOM 979 C C . THR A 1 115 ? -1.447 5.512 9.857 1.00 96.19 115 THR A C 1
ATOM 981 O O . THR A 1 115 ? -0.666 5.167 8.969 1.00 96.19 115 THR A O 1
ATOM 984 N N . LEU A 1 116 ? -2.673 4.988 9.946 1.00 97.19 116 LEU A N 1
ATOM 985 C CA . LEU A 1 116 ? -3.195 4.025 8.975 1.00 97.19 116 LEU A CA 1
ATOM 986 C C . LEU A 1 116 ? -3.354 4.645 7.587 1.00 97.19 116 LEU A C 1
ATOM 988 O O . LEU A 1 116 ? -2.974 4.018 6.597 1.00 97.19 116 LEU A O 1
ATOM 992 N N . ASP A 1 117 ? -3.890 5.860 7.520 1.00 96.00 117 ASP A N 1
ATOM 993 C CA . ASP A 1 117 ? -4.114 6.570 6.266 1.00 96.00 117 ASP A CA 1
ATOM 994 C C . ASP A 1 117 ? -2.766 6.913 5.593 1.00 96.00 117 ASP A C 1
ATOM 996 O O . ASP A 1 117 ? -2.601 6.672 4.395 1.00 96.00 117 ASP A O 1
ATOM 1000 N N . ASP A 1 118 ? -1.756 7.344 6.356 1.00 93.81 118 ASP A N 1
ATOM 1001 C CA . ASP A 1 118 ? -0.396 7.609 5.861 1.00 93.81 118 ASP A CA 1
ATOM 1002 C C . ASP A 1 118 ? 0.284 6.356 5.290 1.00 93.81 118 ASP A C 1
ATOM 1004 O O . ASP A 1 118 ? 0.913 6.391 4.221 1.00 93.81 118 ASP A O 1
ATOM 1008 N N . LEU A 1 119 ? 0.140 5.215 5.969 1.00 93.25 119 LEU A N 1
ATOM 1009 C CA . LEU A 1 119 ? 0.677 3.937 5.498 1.00 93.25 119 LEU A CA 1
ATOM 1010 C C . LEU A 1 119 ? -0.060 3.423 4.258 1.00 93.25 119 LEU A C 1
ATOM 1012 O O . LEU A 1 119 ? 0.578 2.892 3.343 1.00 93.25 119 LEU A O 1
ATOM 1016 N N . GLU A 1 120 ? -1.380 3.601 4.188 1.00 95.12 120 GLU A N 1
ATOM 1017 C CA . GLU A 1 120 ? -2.182 3.237 3.018 1.00 95.12 120 GLU A CA 1
ATOM 1018 C C . GLU A 1 120 ? -1.812 4.095 1.802 1.00 95.12 120 GLU A C 1
ATOM 1020 O O . GLU A 1 120 ? -1.629 3.560 0.701 1.00 95.12 120 GLU A O 1
ATOM 1025 N N . MET A 1 121 ? -1.627 5.405 2.001 1.00 93.12 121 MET A N 1
ATOM 1026 C CA . MET A 1 121 ? -1.141 6.326 0.971 1.00 93.12 121 MET A CA 1
ATOM 1027 C C . MET A 1 121 ? 0.257 5.932 0.492 1.00 93.12 121 MET A C 1
ATOM 1029 O O . MET A 1 121 ? 0.475 5.801 -0.714 1.00 93.12 121 MET A O 1
ATOM 1033 N N . SER A 1 122 ? 1.178 5.650 1.417 1.00 84.81 122 SER A N 1
ATOM 1034 C CA . SER A 1 122 ? 2.548 5.229 1.098 1.00 84.81 122 SER A CA 1
ATOM 1035 C C . SER A 1 122 ? 2.580 3.922 0.300 1.00 84.81 122 SER A C 1
ATOM 1037 O O . SER A 1 122 ? 3.232 3.833 -0.740 1.00 84.81 122 SER A O 1
ATOM 1039 N N . LYS A 1 123 ? 1.825 2.905 0.732 1.00 94.38 123 LYS A N 1
ATOM 1040 C CA . LYS A 1 123 ? 1.687 1.628 0.012 1.00 94.38 123 LYS A CA 1
ATOM 1041 C C . LYS A 1 123 ? 1.101 1.839 -1.389 1.00 94.38 123 LYS A C 1
ATOM 1043 O O . LYS A 1 123 ? 1.586 1.256 -2.359 1.00 94.38 123 LYS A O 1
ATOM 1048 N N . SER A 1 124 ? 0.060 2.664 -1.498 1.00 91.12 124 SER A N 1
ATOM 1049 C CA . SER A 1 124 ? -0.604 2.966 -2.770 1.00 91.12 124 SER A CA 1
ATOM 1050 C C . SER A 1 124 ? 0.309 3.715 -3.735 1.00 91.12 124 SER A C 1
ATOM 1052 O O . SER A 1 124 ? 0.272 3.452 -4.934 1.00 91.12 124 SER A O 1
ATOM 1054 N N . PHE A 1 125 ? 1.149 4.616 -3.229 1.00 90.00 125 PHE A N 1
ATOM 1055 C CA . PHE A 1 125 ? 2.143 5.321 -4.029 1.00 90.00 125 PHE A CA 1
ATOM 1056 C C . PHE A 1 125 ? 3.139 4.349 -4.673 1.00 90.00 125 PHE A C 1
ATOM 1058 O O . PHE A 1 125 ? 3.299 4.368 -5.892 1.00 90.00 125 PHE A O 1
ATOM 1065 N N . VAL A 1 126 ? 3.719 3.427 -3.895 1.00 84.94 126 VAL A N 1
ATOM 1066 C CA . VAL A 1 126 ? 4.649 2.415 -4.432 1.00 84.94 126 VAL A CA 1
ATOM 1067 C C . VAL A 1 126 ? 3.958 1.502 -5.451 1.00 84.94 126 VAL A C 1
ATOM 1069 O O . VAL A 1 126 ? 4.536 1.187 -6.487 1.00 84.94 126 VAL A O 1
ATOM 1072 N N . LEU A 1 127 ? 2.697 1.127 -5.213 1.00 90.56 127 LEU A N 1
ATOM 1073 C CA . LEU A 1 127 ? 1.924 0.331 -6.172 1.00 90.56 127 LEU A CA 1
ATOM 1074 C C . LEU A 1 127 ? 1.711 1.065 -7.506 1.00 90.56 127 LEU A C 1
ATOM 1076 O O . LEU A 1 127 ? 1.787 0.451 -8.569 1.00 90.56 127 LEU A O 1
ATOM 1080 N N . ARG A 1 128 ? 1.468 2.381 -7.470 1.00 87.38 128 ARG A N 1
ATOM 1081 C CA . ARG A 1 128 ? 1.368 3.198 -8.690 1.00 87.38 128 ARG A CA 1
ATOM 1082 C C . ARG A 1 128 ? 2.707 3.283 -9.419 1.00 87.38 128 ARG A C 1
ATOM 1084 O O . ARG A 1 128 ? 2.711 3.178 -10.642 1.00 87.38 128 ARG A O 1
ATOM 1091 N N . LEU A 1 129 ? 3.817 3.423 -8.689 1.00 84.94 129 LEU A N 1
ATOM 1092 C CA . LEU A 1 129 ? 5.159 3.398 -9.280 1.00 84.94 129 LEU A CA 1
ATOM 1093 C C . LEU A 1 129 ? 5.444 2.065 -9.976 1.00 84.94 129 LEU A C 1
ATOM 1095 O O . LEU A 1 129 ? 5.925 2.073 -11.103 1.00 84.94 129 LEU A O 1
ATOM 1099 N N . LEU A 1 130 ? 5.083 0.933 -9.361 1.00 87.44 130 LEU A N 1
ATOM 1100 C CA . LEU A 1 130 ? 5.178 -0.384 -10.001 1.00 87.44 130 LEU A CA 1
ATOM 1101 C C . LEU A 1 130 ? 4.378 -0.441 -11.309 1.00 87.44 130 LEU A C 1
ATOM 1103 O O . LEU A 1 130 ? 4.915 -0.859 -12.328 1.00 87.44 130 LEU A O 1
ATOM 1107 N N . GLY A 1 131 ? 3.136 0.053 -11.319 1.00 86.31 131 GLY A N 1
ATOM 1108 C CA . GLY A 1 131 ? 2.321 0.085 -12.540 1.00 86.31 131 GLY A CA 1
ATOM 1109 C C . GLY A 1 131 ? 2.897 0.979 -13.651 1.00 86.31 131 GLY A C 1
ATOM 1110 O O . GLY A 1 131 ? 2.806 0.651 -14.837 1.00 86.31 131 GLY A O 1
ATOM 1111 N N . GLN A 1 132 ? 3.526 2.101 -13.287 1.00 83.62 132 GLN A N 1
ATOM 1112 C CA . GLN A 1 132 ? 4.258 2.941 -14.241 1.00 83.62 132 GLN A CA 1
ATOM 1113 C C . GLN A 1 132 ? 5.510 2.231 -14.764 1.00 83.62 132 GLN A C 1
ATOM 1115 O O . GLN A 1 132 ? 5.772 2.256 -15.967 1.00 83.62 132 GLN A O 1
ATOM 1120 N N . TRP A 1 133 ? 6.244 1.550 -13.885 1.00 86.06 133 TRP A N 1
ATOM 1121 C CA . TRP A 1 133 ? 7.423 0.775 -14.253 1.00 86.06 133 TRP A CA 1
ATOM 1122 C C . TRP A 1 133 ? 7.063 -0.362 -15.217 1.00 86.06 133 TRP A C 1
ATOM 1124 O O . TRP A 1 133 ? 7.675 -0.477 -16.272 1.00 86.06 133 TRP A O 1
ATOM 1134 N N . ASP A 1 134 ? 5.977 -1.097 -14.979 1.00 84.94 134 ASP A N 1
ATOM 1135 C CA . ASP A 1 134 ? 5.489 -2.130 -15.907 1.00 84.94 134 ASP A CA 1
ATOM 1136 C C . ASP A 1 134 ? 5.195 -1.584 -17.314 1.00 84.94 134 ASP A C 1
ATOM 1138 O O . ASP A 1 134 ? 5.363 -2.280 -18.319 1.00 84.94 134 ASP A O 1
ATOM 1142 N N . THR A 1 135 ? 4.794 -0.315 -17.422 1.00 84.19 135 THR A N 1
ATOM 1143 C CA . THR A 1 135 ? 4.635 0.349 -18.724 1.00 84.19 135 THR A CA 1
ATOM 1144 C C . THR A 1 135 ? 5.988 0.563 -19.409 1.00 84.19 135 THR A C 1
ATOM 1146 O O . THR A 1 135 ? 6.094 0.362 -20.619 1.00 84.19 135 THR A O 1
ATOM 1149 N N . HIS A 1 136 ? 7.041 0.882 -18.654 1.00 81.56 136 HIS A N 1
ATOM 1150 C CA . HIS A 1 136 ? 8.404 0.986 -19.176 1.00 81.56 136 HIS A CA 1
ATOM 1151 C C . HIS A 1 136 ? 8.924 -0.359 -19.716 1.00 81.56 136 HIS A C 1
ATOM 1153 O O . HIS A 1 136 ? 9.517 -0.386 -20.792 1.00 81.56 136 HIS A O 1
ATOM 1159 N N . SER A 1 137 ? 8.607 -1.489 -19.068 1.00 82.50 137 SER A N 1
ATOM 1160 C CA . SER A 1 137 ? 8.931 -2.825 -19.607 1.00 82.50 137 SER A CA 1
ATOM 1161 C C . SER A 1 137 ? 8.346 -3.056 -21.000 1.00 82.50 137 SER A C 1
ATOM 1163 O O . SER A 1 137 ? 9.029 -3.557 -21.892 1.00 82.50 137 SER A O 1
ATOM 1165 N N . LYS A 1 138 ? 7.091 -2.646 -21.223 1.00 84.94 138 LYS A N 1
ATOM 1166 C CA . LYS A 1 138 ? 6.436 -2.769 -22.536 1.00 84.94 138 LYS A CA 1
ATOM 1167 C C . LYS A 1 138 ? 7.156 -1.948 -23.606 1.00 84.94 138 LYS A C 1
ATOM 1169 O O . LYS A 1 138 ? 7.303 -2.421 -24.733 1.00 84.94 138 LYS A O 1
ATOM 1174 N N . ILE A 1 139 ? 7.626 -0.751 -23.250 1.00 84.12 139 ILE A N 1
ATOM 1175 C CA . ILE A 1 139 ? 8.415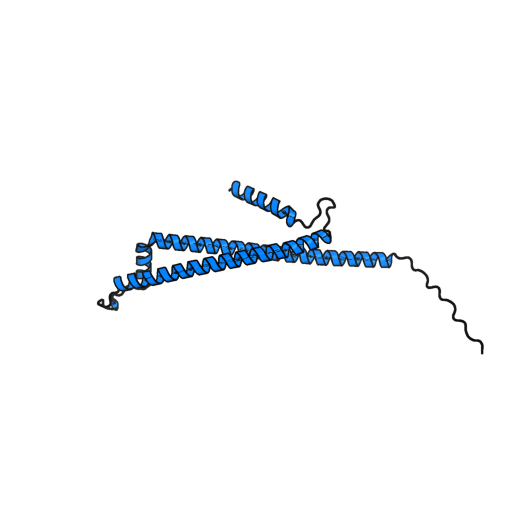 0.103 -24.147 1.00 84.12 139 ILE A CA 1
ATOM 1176 C C . ILE A 1 139 ? 9.740 -0.585 -24.491 1.00 84.12 139 ILE A C 1
ATOM 1178 O O . ILE A 1 139 ? 10.045 -0.735 -25.671 1.00 84.12 139 ILE A O 1
ATOM 1182 N N . LEU A 1 140 ? 10.483 -1.077 -23.493 1.00 84.19 140 LEU A N 1
ATOM 1183 C CA . LEU A 1 140 ? 11.754 -1.777 -23.716 1.00 84.19 140 LEU A CA 1
ATOM 1184 C C . LEU A 1 140 ? 11.582 -3.029 -24.591 1.00 84.19 140 LEU A C 1
ATOM 1186 O O . LEU A 1 140 ? 12.369 -3.247 -25.509 1.00 84.19 140 LEU A O 1
ATOM 1190 N N . ASN A 1 141 ? 10.522 -3.812 -24.373 1.00 85.69 141 ASN A N 1
ATOM 1191 C CA . ASN A 1 141 ? 10.212 -4.979 -25.205 1.00 85.69 141 ASN A CA 1
ATOM 1192 C C . ASN A 1 141 ? 9.893 -4.589 -26.655 1.00 85.69 141 ASN A C 1
ATOM 1194 O O . ASN A 1 141 ? 10.335 -5.260 -27.585 1.00 85.69 141 ASN A O 1
ATOM 1198 N N . THR A 1 142 ? 9.163 -3.489 -26.854 1.00 86.94 142 THR A N 1
ATOM 1199 C CA . THR A 1 142 ? 8.847 -2.970 -28.195 1.00 86.94 142 THR A CA 1
ATOM 1200 C C . THR A 1 142 ? 10.112 -2.496 -28.909 1.00 86.94 142 THR A C 1
ATOM 1202 O O . THR A 1 142 ? 10.336 -2.858 -30.060 1.00 86.94 142 THR A O 1
ATOM 1205 N N . LEU A 1 143 ? 10.979 -1.749 -28.217 1.00 85.31 143 LEU A N 1
ATOM 1206 C CA . LEU A 1 143 ? 12.271 -1.314 -28.758 1.00 85.31 143 LEU A CA 1
ATOM 1207 C C . LEU A 1 143 ? 13.166 -2.509 -29.108 1.00 85.31 143 LEU A C 1
ATOM 1209 O O . LEU A 1 143 ? 13.772 -2.525 -30.175 1.00 85.31 143 LEU A O 1
ATOM 1213 N N . SER A 1 144 ? 13.192 -3.542 -28.260 1.00 86.50 144 SER A N 1
ATOM 1214 C CA . SER A 1 144 ? 13.921 -4.786 -28.533 1.00 86.50 144 SER A CA 1
ATOM 1215 C C . SER A 1 144 ? 13.427 -5.479 -29.796 1.00 86.50 144 SER A C 1
ATOM 1217 O O . SER A 1 144 ? 14.229 -5.856 -30.650 1.00 86.50 144 SER A O 1
ATOM 1219 N N . TYR A 1 145 ? 12.108 -5.598 -29.951 1.00 87.69 145 TYR A N 1
ATOM 1220 C CA . TYR A 1 145 ? 11.500 -6.208 -31.128 1.00 87.69 145 TYR A CA 1
ATOM 1221 C C . TYR A 1 145 ? 11.784 -5.416 -32.413 1.00 87.69 145 TYR A C 1
ATOM 1223 O O . TYR A 1 145 ? 12.121 -6.006 -33.444 1.00 87.69 145 TYR A O 1
ATOM 1231 N N . ASN A 1 146 ? 11.688 -4.085 -32.353 1.00 86.25 146 ASN A N 1
ATOM 1232 C CA . ASN A 1 146 ? 11.984 -3.214 -33.490 1.00 86.25 146 ASN A CA 1
ATOM 1233 C C . ASN A 1 146 ? 13.450 -3.349 -33.911 1.00 86.25 146 ASN A C 1
ATOM 1235 O O . ASN A 1 146 ? 13.723 -3.626 -35.074 1.00 86.25 146 ASN A O 1
ATOM 1239 N N . MET A 1 147 ? 14.379 -3.286 -32.955 1.00 86.12 147 MET A N 1
ATOM 1240 C CA . MET A 1 147 ? 15.811 -3.433 -33.216 1.00 86.12 147 MET A CA 1
ATOM 1241 C C . MET A 1 147 ? 16.153 -4.809 -33.807 1.00 86.12 147 MET A C 1
ATOM 1243 O O . MET A 1 147 ? 16.931 -4.905 -34.751 1.00 86.12 147 MET A O 1
ATOM 1247 N N . GLN A 1 148 ? 15.535 -5.891 -33.319 1.00 85.38 148 GLN A N 1
ATOM 1248 C CA . GLN A 1 148 ? 15.689 -7.221 -33.927 1.00 85.38 148 GLN A CA 1
ATOM 1249 C C . GLN A 1 148 ? 15.166 -7.273 -35.368 1.00 85.38 148 GLN A C 1
ATOM 1251 O O . GLN A 1 148 ? 15.740 -7.965 -36.209 1.00 85.38 148 GLN A O 1
ATOM 1256 N N . SER A 1 149 ? 14.063 -6.580 -35.648 1.00 87.00 149 SER A N 1
ATOM 1257 C CA . SER A 1 149 ? 13.470 -6.527 -36.986 1.00 87.00 149 SER A CA 1
ATOM 1258 C C . SER A 1 149 ? 14.348 -5.731 -37.954 1.00 87.00 149 SER A C 1
ATOM 1260 O O . SER A 1 149 ? 14.560 -6.174 -39.081 1.00 87.00 149 SER A O 1
ATOM 1262 N N . GLU A 1 150 ? 14.912 -4.610 -37.503 1.00 83.31 150 GLU A N 1
ATOM 1263 C CA . GLU A 1 150 ? 15.856 -3.793 -38.272 1.00 83.31 150 GLU A CA 1
ATOM 1264 C C . GLU A 1 150 ? 17.159 -4.543 -38.562 1.00 83.31 150 GLU A C 1
ATOM 1266 O O . GLU A 1 150 ? 17.591 -4.585 -39.712 1.00 83.31 150 GLU A O 1
ATOM 1271 N N . LEU A 1 151 ? 17.740 -5.225 -37.567 1.00 82.88 151 LEU A N 1
ATOM 1272 C CA . LEU A 1 151 ? 18.936 -6.055 -37.760 1.00 82.88 151 LEU A CA 1
ATOM 1273 C C . LEU A 1 151 ? 18.704 -7.161 -38.800 1.00 82.88 151 LEU A C 1
ATOM 1275 O O . LEU A 1 151 ? 19.521 -7.341 -39.699 1.00 82.88 151 LEU A O 1
ATOM 1279 N N . LYS A 1 152 ? 17.558 -7.852 -38.745 1.00 83.94 152 LYS A N 1
ATOM 1280 C CA . LYS A 1 152 ? 17.187 -8.851 -39.764 1.00 83.94 152 LYS A CA 1
ATOM 1281 C C . LYS A 1 152 ? 17.016 -8.234 -41.152 1.00 83.94 152 LYS A C 1
ATOM 1283 O O . LYS A 1 152 ? 17.387 -8.853 -42.146 1.00 83.94 152 LYS A O 1
ATOM 1288 N N . ALA A 1 153 ? 16.437 -7.037 -41.243 1.00 81.88 153 ALA A N 1
ATOM 1289 C CA . ALA A 1 153 ? 16.276 -6.338 -42.514 1.00 81.88 153 ALA A CA 1
ATOM 1290 C C . ALA A 1 153 ? 17.633 -5.942 -43.121 1.00 81.88 153 ALA A C 1
ATOM 1292 O O . ALA A 1 153 ? 17.818 -6.087 -44.330 1.00 81.88 153 ALA A O 1
ATOM 1293 N N . LEU A 1 154 ? 18.588 -5.512 -42.290 1.00 79.94 154 LEU A N 1
ATOM 1294 C CA . LEU A 1 154 ? 19.966 -5.235 -42.705 1.00 79.94 154 LEU A CA 1
ATOM 1295 C C . LEU A 1 154 ? 20.667 -6.502 -43.215 1.00 79.94 154 LEU A C 1
ATOM 1297 O O . LEU A 1 154 ? 21.212 -6.483 -44.317 1.00 79.94 154 LEU A O 1
ATOM 1301 N N . GLU A 1 155 ? 20.579 -7.617 -42.483 1.00 77.12 155 GLU A N 1
ATOM 1302 C CA . GLU A 1 155 ? 21.142 -8.910 -42.910 1.00 77.12 155 GLU A CA 1
ATOM 1303 C C . GLU A 1 155 ? 20.570 -9.373 -44.264 1.00 77.12 155 GLU A C 1
ATOM 1305 O O . GLU A 1 155 ? 21.311 -9.808 -45.150 1.00 77.12 155 GLU A O 1
ATOM 1310 N N . LEU A 1 156 ? 19.255 -9.241 -44.470 1.00 69.06 156 LEU A N 1
ATOM 1311 C CA . LEU A 1 156 ? 18.600 -9.580 -45.740 1.00 69.06 156 LEU A CA 1
ATOM 1312 C C . LEU A 1 156 ? 19.005 -8.632 -46.882 1.00 69.06 156 LEU A C 1
ATOM 1314 O O . LEU A 1 156 ? 19.214 -9.080 -48.013 1.00 69.06 156 LEU A O 1
ATOM 1318 N N . GLY A 1 157 ? 19.150 -7.336 -46.594 1.00 65.06 157 GLY A N 1
ATOM 1319 C CA . GLY A 1 157 ? 19.645 -6.335 -47.540 1.00 65.06 157 GLY A CA 1
ATOM 1320 C C . GLY A 1 157 ? 21.075 -6.629 -48.002 1.00 65.06 157 GLY A C 1
ATOM 1321 O O . GLY A 1 157 ? 21.352 -6.618 -49.206 1.00 65.06 157 GLY A O 1
ATOM 1322 N N . GLU A 1 158 ? 21.966 -6.997 -47.080 1.00 60.06 158 GLU A N 1
ATOM 1323 C CA . GLU A 1 158 ? 23.328 -7.442 -47.398 1.00 60.06 158 GLU A CA 1
ATOM 1324 C C . GLU A 1 158 ? 23.347 -8.736 -48.222 1.00 60.06 158 GLU A C 1
ATOM 1326 O O . GLU A 1 158 ? 24.122 -8.861 -49.169 1.00 60.06 158 GLU A O 1
ATOM 1331 N N . MET A 1 159 ? 22.473 -9.704 -47.925 1.00 58.28 159 MET A N 1
ATOM 1332 C CA . MET A 1 159 ? 22.369 -10.929 -48.729 1.00 58.28 159 MET A CA 1
ATOM 1333 C C . MET A 1 159 ? 21.919 -10.649 -50.170 1.00 58.28 159 MET A C 1
ATOM 1335 O O . MET A 1 159 ? 22.413 -11.298 -51.090 1.00 58.28 159 MET A O 1
ATOM 1339 N N . SER A 1 160 ? 21.024 -9.679 -50.379 1.00 58.59 160 SER A N 1
ATOM 1340 C CA . SER A 1 160 ? 20.520 -9.306 -51.712 1.00 58.59 160 SER A CA 1
ATOM 1341 C C . SER A 1 160 ? 21.518 -8.509 -52.566 1.00 58.59 160 SER A C 1
ATOM 1343 O O . SER A 1 160 ? 21.410 -8.499 -53.791 1.00 58.59 160 SER A O 1
ATOM 1345 N N . SER A 1 161 ? 22.499 -7.865 -51.929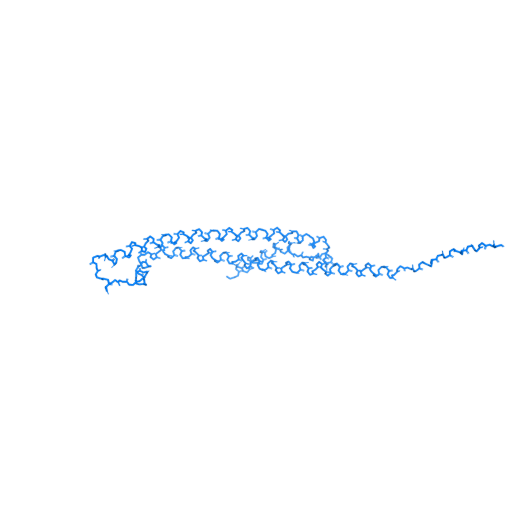 1.00 58.75 161 SER A N 1
ATOM 1346 C CA . SER A 1 161 ? 23.521 -7.028 -52.574 1.00 58.75 161 SER A CA 1
ATOM 1347 C C . SER A 1 161 ? 24.843 -7.762 -52.825 1.00 58.75 161 SER A C 1
ATOM 1349 O O . SER A 1 161 ? 25.730 -7.227 -53.494 1.00 58.75 161 SER A O 1
ATOM 1351 N N . ARG A 1 162 ? 24.978 -9.014 -52.361 1.00 55.78 162 ARG A N 1
ATOM 1352 C CA . ARG A 1 162 ? 26.102 -9.878 -52.741 1.00 55.78 162 ARG A CA 1
ATOM 1353 C C . ARG A 1 162 ? 26.035 -10.160 -54.247 1.00 55.78 162 ARG A C 1
ATOM 1355 O O . ARG A 1 162 ? 25.013 -10.667 -54.713 1.00 55.78 162 ARG A O 1
ATOM 1362 N N . PRO A 1 163 ? 27.099 -9.875 -55.023 1.00 50.41 163 PRO A N 1
ATOM 1363 C CA . PRO A 1 163 ? 27.117 -10.214 -56.438 1.00 50.41 163 PRO A CA 1
ATOM 1364 C C . PRO A 1 163 ? 26.897 -11.719 -56.591 1.00 50.41 163 PRO A C 1
ATOM 1366 O O . PRO A 1 163 ? 27.536 -12.524 -55.910 1.00 50.41 163 PRO A O 1
ATOM 1369 N N . TYR A 1 164 ? 25.968 -12.089 -57.474 1.00 55.28 164 TYR A N 1
ATOM 1370 C CA . TYR A 1 164 ? 25.702 -13.477 -57.827 1.00 55.28 164 TYR A CA 1
ATOM 1371 C C . TYR A 1 164 ? 27.003 -14.066 -58.383 1.00 55.28 164 TYR A C 1
ATOM 1373 O O . TYR A 1 164 ? 27.385 -13.766 -59.512 1.00 55.28 164 TYR A O 1
ATOM 1381 N N . ALA A 1 165 ? 27.728 -14.851 -57.586 1.00 57.66 165 ALA A N 1
ATOM 1382 C CA . ALA A 1 165 ? 28.848 -15.619 -58.101 1.00 57.66 165 ALA A CA 1
ATOM 1383 C C . ALA A 1 165 ? 28.241 -16.710 -58.995 1.00 57.66 165 ALA A C 1
ATOM 1385 O O . ALA A 1 165 ? 27.506 -17.558 -58.476 1.00 57.66 165 ALA A O 1
ATOM 1386 N N . PRO A 1 166 ? 28.456 -16.689 -60.325 1.00 50.81 166 PRO A N 1
ATOM 1387 C CA . PRO A 1 166 ? 27.969 -17.763 -61.167 1.00 50.81 166 PRO A CA 1
ATOM 1388 C C 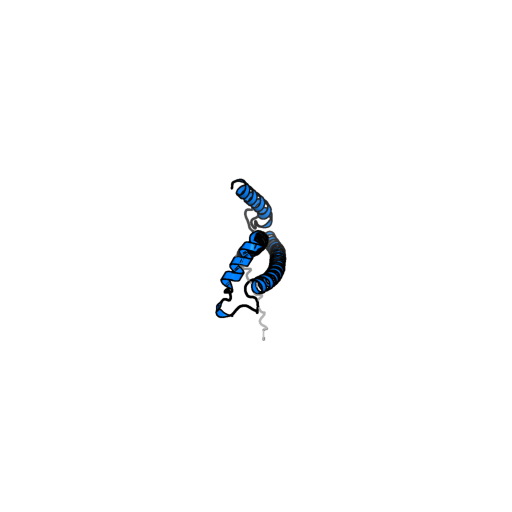. PRO A 1 166 ? 28.602 -19.060 -60.667 1.00 50.81 166 PRO A C 1
ATOM 1390 O O . PRO A 1 166 ? 29.820 -19.163 -60.529 1.00 50.81 166 PRO A O 1
ATOM 1393 N N . VAL A 1 167 ? 27.759 -20.037 -60.343 1.00 59.44 167 VAL A N 1
ATOM 1394 C CA . VAL A 1 167 ? 28.211 -21.374 -59.969 1.00 59.44 167 VAL A CA 1
ATOM 1395 C C . VAL A 1 167 ? 28.997 -21.916 -61.159 1.00 59.44 167 VAL A C 1
ATOM 1397 O O . VAL A 1 167 ? 28.416 -22.155 -62.217 1.00 59.44 167 VAL A O 1
ATOM 1400 N N . GLU A 1 168 ? 30.313 -22.091 -61.014 1.00 56.62 168 GLU A N 1
ATOM 1401 C CA . GLU A 1 168 ? 31.119 -22.803 -62.005 1.00 56.62 168 GLU A CA 1
ATOM 1402 C C . GLU A 1 168 ? 30.627 -24.252 -62.072 1.00 56.62 168 GLU A C 1
ATOM 1404 O O . GLU A 1 168 ? 31.061 -25.136 -61.328 1.00 56.62 168 GLU A O 1
ATOM 1409 N N . THR A 1 169 ? 29.685 -24.518 -62.972 1.00 56.38 169 THR A N 1
ATOM 1410 C CA . THR A 1 169 ? 29.276 -25.875 -63.298 1.00 56.38 169 THR A CA 1
ATOM 1411 C C . THR A 1 169 ? 30.429 -26.534 -64.042 1.00 56.38 169 THR A C 1
ATOM 1413 O O . THR A 1 169 ? 30.571 -26.381 -65.256 1.00 56.38 169 THR A O 1
ATOM 1416 N N . LYS A 1 170 ? 31.285 -27.266 -63.322 1.00 57.72 170 LYS A N 1
ATOM 1417 C CA . LYS A 1 170 ? 32.267 -28.144 -63.964 1.00 57.72 170 LYS A CA 1
ATOM 1418 C C . LYS A 1 170 ? 31.504 -29.153 -64.834 1.00 57.72 170 LYS A C 1
ATOM 1420 O O . LYS A 1 170 ? 30.608 -29.825 -64.320 1.00 57.72 170 LYS A O 1
ATOM 1425 N N . PRO A 1 171 ? 31.821 -29.278 -66.134 1.00 55.81 171 PRO A N 1
ATOM 1426 C CA . PRO A 1 171 ? 31.100 -30.182 -67.012 1.00 55.81 171 PRO A CA 1
ATOM 1427 C C . PRO A 1 171 ? 31.287 -31.626 -66.540 1.00 55.81 171 PRO A C 1
ATOM 1429 O O . PRO A 1 171 ? 32.408 -32.114 -66.376 1.00 55.81 171 PRO A O 1
ATOM 1432 N N . ILE A 1 172 ? 30.166 -32.312 -66.322 1.00 61.50 172 ILE A N 1
ATOM 1433 C CA . ILE A 1 172 ? 30.126 -33.735 -65.989 1.00 61.50 172 ILE A CA 1
ATOM 1434 C C . ILE A 1 172 ? 30.716 -34.500 -67.180 1.00 61.50 172 ILE A C 1
ATOM 1436 O O . ILE A 1 172 ? 30.131 -34.528 -68.265 1.00 61.50 172 ILE A O 1
ATOM 1440 N N . ARG A 1 173 ? 31.892 -35.117 -67.000 1.00 59.53 173 ARG A N 1
ATOM 1441 C CA . ARG A 1 173 ? 32.480 -36.016 -68.004 1.00 59.53 173 ARG A CA 1
ATOM 1442 C C . ARG A 1 173 ? 31.530 -37.194 -68.223 1.00 59.53 173 ARG A C 1
ATOM 1444 O O . ARG A 1 173 ? 31.433 -38.074 -67.371 1.00 59.53 173 ARG A O 1
ATOM 1451 N N . LYS A 1 174 ? 30.859 -37.234 -69.377 1.00 56.09 174 LYS A N 1
ATOM 1452 C CA . LYS A 1 174 ? 30.173 -38.442 -69.847 1.00 56.09 174 LYS A CA 1
ATOM 1453 C C . LYS A 1 174 ? 31.221 -39.537 -70.062 1.00 56.09 174 LYS A C 1
ATOM 1455 O O . LYS A 1 174 ? 32.170 -39.336 -70.821 1.00 56.09 174 LYS A O 1
ATOM 1460 N N . LYS A 1 175 ? 31.066 -40.676 -69.380 1.00 50.66 175 LYS A N 1
ATOM 1461 C CA . LYS A 1 175 ? 31.804 -41.899 -69.718 1.00 50.66 175 LYS A CA 1
ATOM 1462 C C . LYS A 1 175 ? 31.388 -42.310 -71.133 1.00 50.66 175 LYS A C 1
ATOM 1464 O O . LYS A 1 175 ? 30.194 -42.366 -71.413 1.00 50.66 175 LYS A O 1
ATOM 1469 N N . LYS A 1 176 ? 32.368 -42.522 -72.013 1.00 54.25 176 LYS A N 1
ATOM 1470 C CA . LYS A 1 176 ? 32.145 -43.198 -73.293 1.00 54.25 176 LYS A CA 1
ATOM 1471 C C . LYS A 1 176 ? 31.987 -44.691 -73.007 1.00 54.25 176 LYS A C 1
ATOM 1473 O O . LYS A 1 176 ? 32.797 -45.233 -72.253 1.00 54.25 176 LYS A O 1
ATOM 1478 N N . GLU A 1 177 ? 30.924 -45.268 -73.554 1.00 55.06 177 GLU A N 1
ATOM 1479 C CA . GLU A 1 177 ? 30.749 -46.714 -73.739 1.00 55.06 177 GLU A CA 1
ATOM 1480 C C . GLU A 1 177 ? 31.740 -47.247 -74.779 1.00 55.06 177 GLU A C 1
ATOM 1482 O O . GLU A 1 177 ? 32.102 -46.468 -75.698 1.00 55.06 177 GLU A O 1
#

Foldseek 3Di:
DVVVVVVVVVVCVVCCVLQVQADPVVRDRDPVSLVSNVVVLVVVLVVLVVQLVVLVVVLVVLVVVVVVVVVVLLVVLQCVQPPPPDDPVNRDDSVVSVVVSCVVCVVVVVVSVVVNVVSVVSSVVSVVVSVVSVVSVVVSVVVVVVVVVVVVVVVVVVVVPPPPPPPPPDDDDDDDD

Secondary structure (DSSP, 8-state):
-HHHHHHHHHHHHHHHHHH--SBTTTTB--HHHHHHHHHHHHHHHHHHHHHHHHHHHHHHHHHHHHHHHHHHHHHHHHHHHS-TTS-GGGPPPHHHHHHHHHHHTHHHHHHHHHHHHHHHHHHHHHHHHHHHHHHHHHHHHHHHHHHHHHHHHHHHHHHHHS-----------PPP-

Radius of gyration: 34.15 Å; chains: 1; bounding box: 67×72×109 Å

Sequence (177 aa):
MKDYITYIEEQLKIFRKDVNVIDESINEVTPLLLNTSLAIYTVVSSALNAEYQRKKKELRTVNNNFQSWWDEKYIITRRRLNPDSAPKAKWLSKGEIESELRYEYKKEYLEWRNTLDDLEMSKSFVLRLLGQWDTHSKILNTLSYNMQSELKALELGEMSSRPYAPVETKPIRKKKE